Protein AF-A0A811YUG8-F1 (afdb_monomer)

Foldseek 3Di:
DDDDCPDPVVVVVVVVVCVVVVVVVVVVVCVVVVDPDDPPPVVCVVVDPPPPDDDDPPDPDDPDVFDADPPQRAGPVRDHDDPDDPVVVVVVVVD

pLDDT: mean 75.83, std 15.76, range [37.5, 97.62]

Structure (mmCIF, N/CA/C/O backbone):
data_AF-A0A811YUG8-F1
#
_entry.id   AF-A0A811YUG8-F1
#
loop_
_atom_site.group_PDB
_atom_site.id
_atom_site.type_symbol
_atom_site.label_atom_id
_atom_site.label_alt_id
_atom_site.label_comp_id
_atom_site.label_asym_id
_atom_site.label_entity_id
_atom_site.label_seq_id
_atom_site.pdbx_PDB_ins_code
_atom_site.Cartn_x
_atom_site.Cartn_y
_atom_site.Cartn_z
_atom_site.occupancy
_atom_site.B_iso_or_equiv
_atom_site.auth_seq_id
_atom_site.auth_comp_id
_atom_site.auth_asym_id
_atom_site.auth_atom_id
_atom_site.pdbx_PDB_model_num
ATOM 1 N N . MET A 1 1 ? 24.892 1.717 -8.882 1.00 76.69 1 MET A N 1
ATOM 2 C CA . MET A 1 1 ? 23.506 1.954 -9.360 1.00 76.69 1 MET A CA 1
ATOM 3 C C . MET A 1 1 ? 22.518 1.835 -8.206 1.00 76.69 1 MET A C 1
ATOM 5 O O . MET A 1 1 ? 22.644 0.919 -7.399 1.00 76.69 1 MET A O 1
ATOM 9 N N . ALA A 1 2 ? 21.534 2.731 -8.111 1.00 90.56 2 ALA A N 1
ATOM 10 C CA . ALA A 1 2 ? 20.482 2.618 -7.102 1.00 90.56 2 ALA A CA 1
ATOM 11 C C . ALA A 1 2 ? 19.521 1.455 -7.416 1.00 90.56 2 ALA A C 1
ATOM 13 O O . ALA A 1 2 ? 19.241 1.146 -8.573 1.00 90.56 2 ALA A O 1
ATOM 14 N N . LYS A 1 3 ? 18.984 0.806 -6.375 1.00 93.12 3 LYS A N 1
ATOM 15 C CA . LYS A 1 3 ? 17.986 -0.264 -6.543 1.00 93.12 3 LYS A CA 1
ATOM 16 C C . LYS A 1 3 ? 16.637 0.325 -6.977 1.00 93.12 3 LYS A C 1
ATOM 18 O O . LYS A 1 3 ? 16.142 1.250 -6.338 1.00 93.12 3 LYS A O 1
ATOM 23 N N . SER A 1 4 ? 15.999 -0.295 -7.974 1.00 94.94 4 SER A N 1
ATOM 24 C CA . SER A 1 4 ? 14.626 0.026 -8.400 1.00 94.94 4 SER A CA 1
ATOM 25 C C . SER A 1 4 ? 13.619 -0.042 -7.242 1.00 94.94 4 SER A C 1
ATOM 27 O O . SER A 1 4 ? 13.711 -0.909 -6.367 1.00 94.94 4 SER A O 1
ATOM 29 N N . LEU A 1 5 ? 12.585 0.807 -7.279 1.00 90.81 5 LEU A N 1
ATOM 30 C CA . LEU A 1 5 ? 11.470 0.811 -6.321 1.00 90.81 5 LEU A CA 1
ATOM 31 C C . LEU A 1 5 ? 10.765 -0.553 -6.221 1.00 90.81 5 LEU A C 1
ATOM 33 O O . LEU A 1 5 ? 10.284 -0.954 -5.152 1.00 90.81 5 LEU A O 1
ATOM 37 N N . ARG A 1 6 ? 10.705 -1.274 -7.347 1.00 94.38 6 ARG A N 1
ATOM 38 C CA . ARG A 1 6 ? 10.076 -2.596 -7.456 1.00 94.38 6 ARG A CA 1
ATOM 39 C C . ARG A 1 6 ? 11.038 -3.744 -7.131 1.00 94.38 6 ARG A C 1
ATOM 41 O O . ARG A 1 6 ? 10.607 -4.897 -7.124 1.00 94.38 6 ARG A O 1
ATOM 48 N N . SER A 1 7 ? 12.297 -3.452 -6.801 1.00 96.94 7 SER A N 1
ATOM 49 C CA . SER A 1 7 ? 13.265 -4.455 -6.352 1.00 96.94 7 SER A CA 1
ATOM 50 C C . SER A 1 7 ? 12.721 -5.250 -5.161 1.00 96.94 7 SER A C 1
ATOM 52 O O . SER A 1 7 ? 12.143 -4.685 -4.225 1.00 96.94 7 SER A O 1
ATOM 54 N N . LYS A 1 8 ? 12.933 -6.571 -5.183 1.00 96.50 8 LYS A N 1
ATOM 55 C CA . LYS A 1 8 ? 12.513 -7.490 -4.115 1.00 96.50 8 LYS A CA 1
ATOM 56 C C . LYS A 1 8 ? 13.102 -7.084 -2.762 1.00 96.50 8 LYS A C 1
ATOM 58 O O . LYS A 1 8 ? 12.365 -7.014 -1.784 1.00 96.50 8 LYS A O 1
ATOM 63 N N . TRP A 1 9 ? 14.375 -6.683 -2.734 1.00 95.25 9 TRP A N 1
ATOM 64 C CA . TRP A 1 9 ? 15.047 -6.216 -1.518 1.00 95.25 9 TRP A CA 1
ATOM 65 C C . TRP A 1 9 ? 14.362 -4.989 -0.902 1.00 95.25 9 TRP A C 1
ATOM 67 O O . TRP A 1 9 ? 13.982 -4.994 0.265 1.00 95.25 9 TRP A O 1
ATOM 77 N N . LYS A 1 10 ? 14.121 -3.937 -1.698 1.00 96.00 10 LYS A N 1
ATOM 78 C CA . LYS A 1 10 ? 13.447 -2.714 -1.221 1.00 96.00 10 LYS A CA 1
ATOM 79 C C . LYS A 1 10 ? 12.008 -2.987 -0.769 1.00 96.00 10 LYS A C 1
ATOM 81 O O . LYS A 1 10 ? 11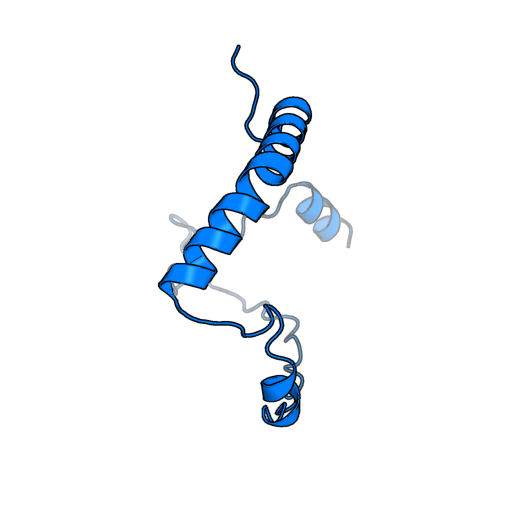.515 -2.309 0.129 1.00 96.00 10 LYS A O 1
ATOM 86 N N . ARG A 1 11 ? 11.314 -3.949 -1.386 1.00 97.31 11 ARG A N 1
ATOM 87 C CA . ARG A 1 11 ? 9.976 -4.385 -0.954 1.00 97.31 11 ARG A CA 1
ATOM 88 C C . ARG A 1 11 ? 10.027 -5.114 0.388 1.00 97.31 11 ARG A C 1
ATOM 90 O O . ARG A 1 11 ? 9.267 -4.726 1.268 1.00 97.31 11 ARG A O 1
ATOM 97 N N . LYS A 1 12 ? 10.952 -6.063 0.566 1.00 97.62 12 LYS A N 1
ATOM 98 C CA . LYS A 1 12 ? 11.165 -6.785 1.833 1.00 97.62 12 LYS A CA 1
ATOM 99 C C . LYS A 1 12 ? 11.411 -5.813 2.992 1.00 97.62 12 LYS A C 1
ATOM 101 O O . LYS A 1 12 ? 10.627 -5.781 3.933 1.00 97.62 12 LYS A O 1
ATOM 106 N N . MET A 1 13 ? 12.366 -4.894 2.834 1.00 97.38 13 MET A N 1
ATOM 107 C CA . MET A 1 13 ? 12.662 -3.882 3.859 1.00 97.38 13 MET A CA 1
ATOM 108 C C . MET A 1 13 ? 11.477 -2.943 4.147 1.00 97.38 13 MET A C 1
ATOM 110 O O . MET A 1 13 ? 11.312 -2.462 5.264 1.00 97.38 13 MET A O 1
ATOM 114 N N . ARG A 1 14 ? 10.632 -2.634 3.150 1.00 96.62 14 ARG A N 1
ATOM 115 C CA . ARG A 1 14 ? 9.410 -1.842 3.383 1.00 96.62 14 ARG A CA 1
ATOM 116 C C . ARG A 1 14 ? 8.382 -2.611 4.204 1.00 96.62 14 ARG A C 1
ATOM 118 O O . ARG A 1 14 ? 7.732 -2.002 5.043 1.00 96.62 14 ARG A O 1
ATOM 125 N N . VAL A 1 15 ? 8.222 -3.909 3.960 1.00 97.00 15 VAL A N 1
ATOM 126 C CA . VAL A 1 15 ? 7.320 -4.763 4.744 1.00 97.00 15 VAL A CA 1
ATOM 127 C C . VAL A 1 15 ? 7.793 -4.844 6.195 1.00 97.00 15 VAL A C 1
ATOM 129 O O 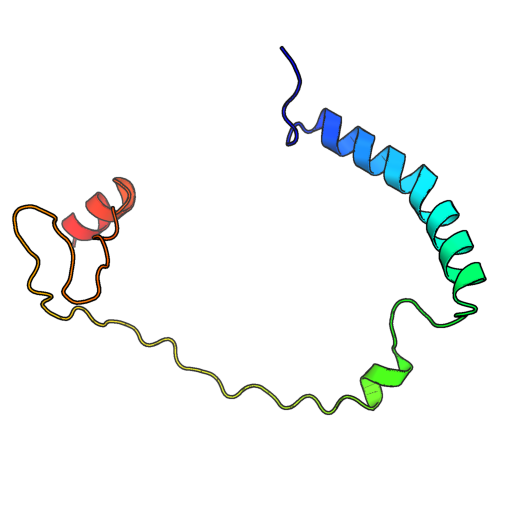. VAL A 1 15 ? 6.995 -4.597 7.092 1.00 97.00 15 VAL A O 1
ATOM 132 N N . GLU A 1 16 ? 9.087 -5.061 6.429 1.00 97.00 16 GLU A N 1
ATOM 133 C CA . GLU A 1 16 ? 9.671 -5.057 7.779 1.00 97.00 16 GLU A CA 1
ATOM 134 C C . GLU A 1 16 ? 9.451 -3.717 8.498 1.00 97.00 16 GLU A C 1
ATOM 136 O O . GLU A 1 16 ? 9.002 -3.688 9.645 1.00 97.00 16 GLU A O 1
ATOM 141 N N . LYS A 1 17 ? 9.652 -2.588 7.801 1.00 97.00 17 LYS A N 1
ATOM 142 C CA . LYS A 1 17 ? 9.340 -1.258 8.350 1.00 97.00 17 LYS A CA 1
ATOM 143 C C . LYS A 1 17 ? 7.857 -1.078 8.677 1.00 97.00 17 LYS A C 1
ATOM 145 O O . LYS A 1 17 ? 7.542 -0.495 9.710 1.00 97.00 17 LYS A O 1
ATOM 150 N N . ARG A 1 18 ? 6.941 -1.587 7.843 1.00 96.06 18 ARG A N 1
ATOM 151 C CA . ARG A 1 18 ? 5.499 -1.552 8.142 1.00 96.06 18 ARG A CA 1
ATOM 152 C C . ARG A 1 18 ? 5.158 -2.400 9.361 1.00 96.06 18 ARG A C 1
ATOM 154 O O . ARG A 1 18 ? 4.423 -1.913 10.203 1.00 96.06 18 ARG A O 1
ATOM 161 N N . LYS A 1 19 ? 5.740 -3.595 9.513 1.00 95.69 19 LYS A N 1
ATOM 162 C CA . LYS A 1 19 ? 5.538 -4.439 10.704 1.00 95.69 19 LYS A CA 1
ATOM 163 C C . LYS A 1 19 ? 5.920 -3.703 11.996 1.00 95.69 19 LYS A C 1
ATOM 165 O O . LYS A 1 19 ? 5.207 -3.810 12.984 1.00 95.69 19 LYS A O 1
ATOM 170 N N . LYS A 1 20 ? 7.010 -2.926 11.974 1.00 94.88 20 LYS A N 1
ATOM 171 C CA . LYS A 1 20 ? 7.469 -2.133 13.129 1.00 94.88 20 LYS A CA 1
ATOM 172 C C . LYS A 1 20 ? 6.605 -0.896 13.403 1.00 94.88 20 LYS A C 1
ATOM 174 O O . LYS A 1 20 ? 6.333 -0.596 14.563 1.00 94.88 20 LYS A O 1
ATOM 179 N N . ASN A 1 21 ? 6.231 -0.156 12.358 1.00 95.81 21 ASN A N 1
ATOM 180 C CA . ASN A 1 21 ? 5.653 1.182 12.512 1.00 95.81 21 ASN A CA 1
ATOM 181 C C . ASN A 1 21 ? 4.119 1.191 12.475 1.00 95.81 21 ASN A C 1
ATOM 183 O O . ASN A 1 21 ? 3.514 1.970 13.200 1.00 95.81 21 ASN A O 1
ATOM 187 N N . ALA A 1 22 ? 3.487 0.318 11.685 1.00 93.44 22 ALA A N 1
ATOM 188 C CA . ALA A 1 22 ? 2.033 0.284 11.539 1.00 93.44 22 ALA A CA 1
ATOM 189 C C . ALA A 1 22 ? 1.275 0.179 12.874 1.00 93.44 22 ALA A C 1
ATOM 191 O O . ALA A 1 22 ? 0.396 1.006 13.080 1.00 93.44 22 ALA A O 1
ATOM 192 N N . PRO A 1 23 ? 1.601 -0.737 13.812 1.00 92.19 23 PRO A N 1
ATOM 193 C CA . PRO A 1 23 ? 0.827 -0.835 15.052 1.00 92.19 23 PRO A CA 1
ATOM 194 C C . PRO A 1 23 ? 0.934 0.424 15.923 1.00 92.19 23 PRO A C 1
ATOM 196 O O . PRO A 1 23 ? -0.049 0.819 16.538 1.00 92.19 23 PRO A O 1
ATOM 199 N N . LYS A 1 24 ? 2.100 1.085 15.931 1.00 94.31 24 LYS A N 1
ATOM 200 C CA . LYS A 1 24 ? 2.356 2.287 16.742 1.00 94.31 24 LYS A CA 1
ATOM 201 C C . LYS A 1 24 ? 1.617 3.509 16.211 1.00 94.31 24 LYS A C 1
ATOM 203 O O . LYS A 1 24 ? 1.073 4.293 16.978 1.00 94.31 24 LYS A O 1
ATOM 208 N N . GLU A 1 25 ? 1.620 3.676 14.893 1.00 92.56 25 GLU A N 1
ATOM 209 C CA . GLU A 1 25 ? 0.904 4.776 14.251 1.00 92.56 25 GLU A CA 1
ATOM 210 C C . GLU A 1 25 ? -0.607 4.546 14.325 1.00 92.56 25 GLU A C 1
ATOM 212 O O . GLU A 1 25 ? -1.348 5.468 14.645 1.00 92.56 25 GLU A O 1
ATOM 217 N N . LEU A 1 26 ? -1.071 3.306 14.136 1.00 89.06 26 LEU A N 1
ATOM 218 C CA . LEU A 1 26 ? -2.492 2.980 14.258 1.00 89.06 26 LEU A CA 1
ATOM 219 C C . LEU A 1 26 ? -3.029 3.240 15.667 1.00 89.06 26 LEU A C 1
ATOM 221 O O . LEU A 1 26 ? -4.100 3.823 15.786 1.00 89.06 26 LEU A O 1
ATOM 225 N N . SER A 1 27 ? -2.306 2.862 16.726 1.00 89.44 27 SER A N 1
ATOM 226 C CA . SER A 1 27 ? -2.758 3.126 18.098 1.00 89.44 27 SER A CA 1
ATOM 227 C C . SER A 1 27 ? -2.846 4.625 18.397 1.00 89.44 27 SER A C 1
ATOM 229 O O . SER A 1 27 ? -3.828 5.077 18.977 1.00 89.44 27 SER A O 1
ATOM 231 N N . ARG A 1 28 ? -1.856 5.412 17.953 1.00 92.81 28 ARG A N 1
ATOM 232 C CA . ARG A 1 28 ? -1.851 6.877 18.108 1.00 92.81 28 ARG A CA 1
ATOM 233 C C . ARG A 1 28 ? -3.027 7.517 17.384 1.00 92.81 28 ARG A C 1
ATOM 235 O O . ARG A 1 28 ? -3.760 8.304 17.972 1.00 92.81 28 ARG A O 1
ATOM 242 N N . LEU A 1 29 ? -3.235 7.148 16.125 1.00 90.06 29 LEU A N 1
ATOM 243 C CA . LEU A 1 29 ? -4.329 7.690 15.326 1.00 90.06 29 LEU A CA 1
ATOM 244 C C . LEU A 1 29 ? -5.692 7.320 15.917 1.00 90.06 29 LEU A C 1
ATOM 246 O O . LEU A 1 29 ? -6.546 8.192 16.024 1.00 90.06 29 LEU A O 1
ATOM 250 N N . LYS A 1 30 ? -5.872 6.074 16.379 1.00 88.50 30 LYS A N 1
ATOM 251 C CA . LYS A 1 30 ? -7.092 5.653 17.083 1.00 88.50 30 LYS A CA 1
ATOM 252 C C . LYS A 1 30 ? -7.343 6.469 18.350 1.00 88.50 30 LYS A C 1
ATOM 254 O O . LYS A 1 30 ? -8.462 6.923 18.548 1.00 88.50 30 LYS A O 1
ATOM 259 N N . SER A 1 31 ? -6.304 6.723 19.153 1.00 88.38 31 SER A N 1
ATOM 260 C CA . SER A 1 31 ? -6.440 7.541 20.367 1.00 88.38 31 SER A CA 1
ATOM 261 C C . SER A 1 31 ? -6.839 8.990 20.079 1.00 88.38 31 SER A C 1
ATOM 263 O O . SER A 1 31 ? -7.669 9.541 20.791 1.00 88.38 31 SER A O 1
ATOM 265 N N . ILE A 1 32 ? -6.301 9.595 19.012 1.00 91.81 32 ILE A N 1
ATOM 266 C CA . ILE A 1 32 ? -6.650 10.968 18.606 1.00 91.81 32 ILE A CA 1
ATOM 267 C C . ILE A 1 32 ? -8.103 11.035 18.146 1.00 91.81 32 ILE A C 1
ATOM 269 O O . ILE A 1 32 ? -8.823 11.972 18.471 1.00 91.81 32 ILE A O 1
ATOM 273 N N . LEU A 1 33 ? -8.518 10.035 17.376 1.00 87.69 33 LEU A N 1
ATOM 274 C CA . LEU A 1 33 ? -9.850 9.967 16.799 1.00 87.69 33 LEU A CA 1
ATOM 275 C C . LEU A 1 33 ? -10.916 9.561 17.833 1.00 87.69 33 LEU A C 1
ATOM 277 O O . LEU A 1 33 ? -12.097 9.656 17.523 1.00 87.69 33 LEU A O 1
ATOM 281 N N . GLN A 1 34 ? -10.509 9.084 19.022 1.00 82.38 34 GLN A N 1
ATOM 282 C CA . GLN A 1 34 ? -11.378 8.478 20.046 1.00 82.38 34 GLN A CA 1
ATOM 283 C C . GLN A 1 34 ? -12.327 7.416 19.462 1.00 82.38 34 GLN A C 1
ATOM 285 O O . GLN A 1 34 ? -13.452 7.228 19.914 1.00 82.38 34 GLN A O 1
ATOM 290 N N . MET A 1 35 ? -11.875 6.739 18.405 1.00 68.69 35 MET A N 1
ATOM 291 C CA . MET A 1 35 ? -12.636 5.702 17.727 1.00 68.69 35 MET A CA 1
ATOM 292 C C . MET A 1 35 ? -12.139 4.345 18.210 1.00 68.69 35 MET A C 1
ATOM 294 O O . MET A 1 35 ? -11.093 3.859 17.772 1.00 68.69 35 MET A O 1
ATOM 298 N N . ASP A 1 36 ? -12.938 3.724 19.075 1.00 66.00 36 ASP A N 1
ATOM 299 C CA . ASP A 1 36 ? -12.8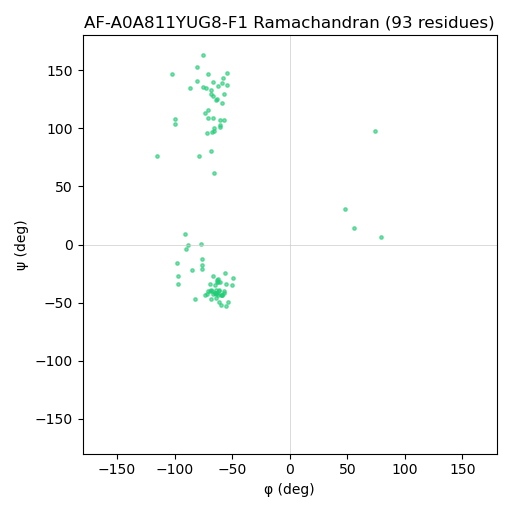12 2.307 19.440 1.00 66.00 36 ASP A CA 1
ATOM 300 C C . ASP A 1 36 ? -13.377 1.381 18.353 1.00 66.00 36 ASP A C 1
ATOM 302 O O . ASP A 1 36 ? -13.340 0.160 18.485 1.00 66.00 36 ASP A O 1
ATOM 306 N N . SER A 1 37 ? -13.887 1.950 17.255 1.00 60.81 37 SER A N 1
ATOM 307 C CA . SER A 1 37 ? -14.528 1.183 16.199 1.00 60.81 37 SER A CA 1
ATOM 308 C C . SER A 1 37 ? -13.548 0.278 15.454 1.00 60.81 37 SER A C 1
ATOM 310 O O . SER A 1 37 ? -12.390 0.610 15.151 1.00 60.81 37 SER A O 1
ATOM 312 N N . ASP A 1 38 ? -14.044 -0.920 15.166 1.00 61.19 38 ASP A N 1
ATOM 313 C CA . ASP A 1 38 ? -13.345 -1.917 14.384 1.00 61.19 38 ASP A CA 1
ATOM 314 C C . ASP A 1 38 ? -13.008 -1.368 12.990 1.00 61.19 38 ASP A C 1
ATOM 316 O O . ASP A 1 38 ? -13.807 -0.707 12.329 1.00 61.19 38 ASP A O 1
ATOM 320 N N . VAL A 1 39 ? -11.799 -1.678 12.505 1.00 63.16 39 VAL A N 1
ATOM 321 C CA . VAL A 1 39 ? -11.318 -1.282 11.160 1.00 63.16 39 VAL A CA 1
ATOM 322 C C . VAL A 1 39 ? -12.263 -1.782 10.058 1.00 63.16 39 VAL A C 1
ATOM 324 O O . VAL A 1 39 ? -12.326 -1.217 8.967 1.00 63.16 39 VAL A O 1
ATOM 327 N N . LEU A 1 40 ? -13.003 -2.849 10.356 1.00 57.91 40 LEU A N 1
ATOM 328 C CA . LEU A 1 40 ? -14.141 -3.300 9.583 1.00 57.91 40 LEU A CA 1
ATOM 329 C C . LEU A 1 40 ? -15.390 -2.795 10.300 1.00 57.91 40 LEU A C 1
ATOM 331 O O . LEU A 1 40 ? -15.734 -3.322 11.352 1.00 57.91 40 LEU A O 1
ATOM 335 N N . MET A 1 41 ? -16.059 -1.806 9.709 1.00 61.28 41 MET A N 1
ATOM 336 C CA . MET A 1 41 ? -17.377 -1.310 10.120 1.00 61.28 41 MET A CA 1
ATOM 337 C C . MET A 1 41 ? -18.450 -2.396 9.901 1.00 61.28 41 MET A C 1
ATOM 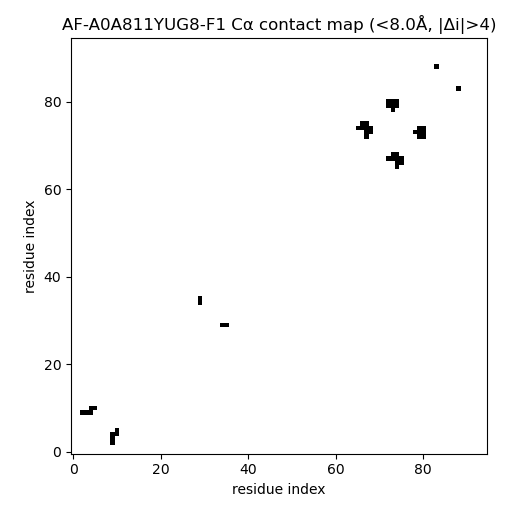339 O O . MET A 1 41 ? -19.353 -2.241 9.080 1.00 61.28 41 MET A O 1
ATOM 343 N N . LYS A 1 42 ? -18.318 -3.540 10.580 1.00 66.94 42 LYS A N 1
ATOM 344 C CA . LYS A 1 42 ? -19.204 -4.706 10.457 1.00 66.94 42 LYS A CA 1
ATOM 345 C C . LYS A 1 42 ? -20.638 -4.352 10.838 1.00 66.94 42 LYS A C 1
ATOM 347 O O . LYS A 1 42 ? -21.565 -4.827 10.195 1.00 66.94 42 LYS A O 1
ATOM 352 N N . ASP A 1 43 ? -20.801 -3.433 11.780 1.00 62.94 43 ASP A N 1
ATOM 353 C CA . ASP A 1 43 ? -22.109 -2.942 12.217 1.00 62.94 43 ASP A CA 1
ATOM 354 C C . ASP A 1 43 ? -22.829 -2.146 11.113 1.00 62.94 43 ASP A C 1
ATOM 356 O O . ASP A 1 43 ? -24.054 -2.151 11.025 1.00 62.94 43 ASP A O 1
ATOM 360 N N . VAL A 1 44 ? -22.075 -1.524 10.197 1.00 61.09 44 VAL A N 1
ATOM 361 C CA . VAL A 1 44 ? -22.618 -0.802 9.029 1.00 61.09 44 VAL A CA 1
ATOM 362 C C . VAL A 1 44 ? -22.897 -1.750 7.857 1.00 61.09 44 VAL A C 1
ATOM 364 O O . VAL A 1 44 ? -23.732 -1.453 7.002 1.00 61.09 44 VAL A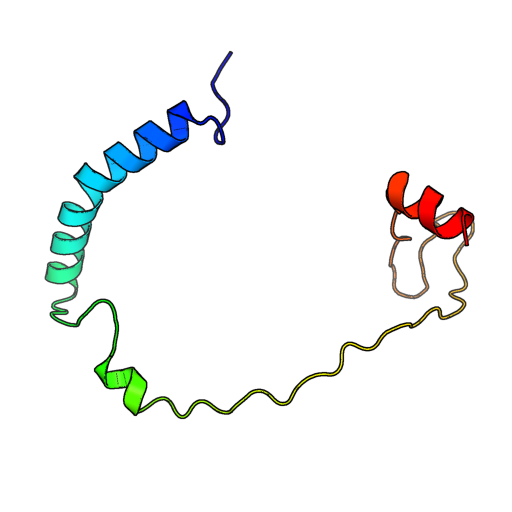 O 1
ATOM 367 N N . GLN A 1 45 ? -22.254 -2.922 7.817 1.00 60.72 45 GLN A N 1
ATOM 368 C CA . GLN A 1 45 ? -22.455 -3.914 6.757 1.00 60.72 45 GLN A CA 1
ATOM 369 C C . GLN A 1 45 ? -23.899 -4.443 6.716 1.00 60.72 45 GLN A C 1
ATOM 371 O O . GLN A 1 45 ? -24.388 -4.763 5.637 1.00 60.72 45 GLN A O 1
ATOM 376 N N . GLY A 1 46 ? -24.595 -4.485 7.858 1.00 62.72 46 GLY A N 1
ATOM 377 C CA . GLY A 1 46 ? -26.016 -4.849 7.924 1.00 62.72 46 GLY A CA 1
ATOM 378 C C . GLY A 1 46 ? -26.979 -3.749 7.455 1.00 62.72 46 GLY A C 1
ATOM 379 O O . GLY A 1 46 ? -28.108 -4.052 7.085 1.00 62.72 46 GLY A O 1
ATOM 380 N N . ILE A 1 47 ? -26.542 -2.484 7.442 1.00 61.25 47 ILE A N 1
ATOM 381 C CA . ILE A 1 47 ? -27.386 -1.313 7.131 1.00 61.25 47 ILE A CA 1
ATOM 382 C C . ILE A 1 47 ? -27.240 -0.895 5.657 1.00 61.25 47 ILE A C 1
ATOM 384 O O . ILE A 1 47 ? -28.170 -0.355 5.058 1.00 61.25 47 ILE A O 1
ATOM 388 N N . ALA A 1 48 ? -26.094 -1.175 5.031 1.00 55.97 48 ALA A N 1
ATOM 389 C CA . ALA A 1 48 ? -25.865 -0.880 3.622 1.00 55.97 48 ALA A CA 1
ATOM 390 C C . ALA A 1 48 ? -26.669 -1.835 2.723 1.00 55.97 48 ALA A C 1
ATOM 392 O O . ALA A 1 48 ? -26.235 -2.940 2.403 1.00 55.97 48 ALA A O 1
ATOM 393 N N . THR A 1 49 ? -27.846 -1.397 2.274 1.00 61.84 49 THR A N 1
ATOM 394 C CA . THR A 1 49 ? -28.610 -2.088 1.231 1.00 61.84 49 THR A CA 1
ATOM 395 C C . THR A 1 49 ? -27.764 -2.144 -0.047 1.00 61.84 49 THR A C 1
ATOM 397 O O . THR A 1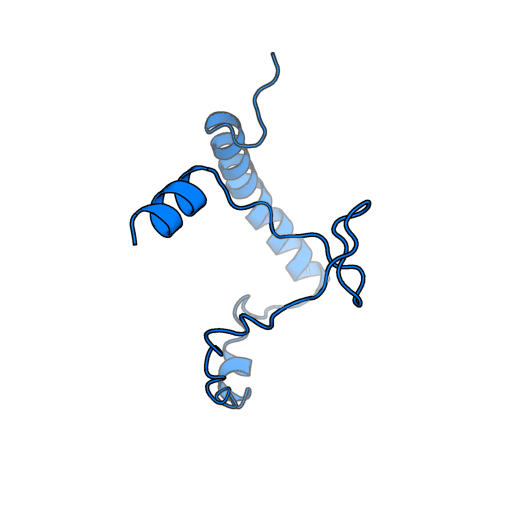 49 ? -27.640 -1.152 -0.766 1.00 61.84 49 THR A O 1
ATOM 400 N N . MET A 1 50 ? -27.134 -3.288 -0.332 1.00 60.03 50 MET A N 1
ATOM 401 C CA . MET A 1 50 ? -26.438 -3.511 -1.600 1.00 60.03 50 MET A CA 1
ATOM 402 C C . MET A 1 50 ? -27.472 -3.555 -2.728 1.00 60.03 50 MET A C 1
ATOM 404 O O . MET A 1 50 ? -28.074 -4.592 -2.999 1.00 60.03 50 MET A O 1
ATOM 408 N N . VAL A 1 51 ? -27.671 -2.429 -3.413 1.00 67.69 51 VAL A N 1
ATOM 409 C CA . VAL A 1 51 ? -28.316 -2.429 -4.727 1.00 67.69 51 VAL A CA 1
ATOM 410 C C . VAL A 1 51 ? -27.370 -3.153 -5.680 1.00 67.69 51 VAL A C 1
ATOM 412 O O . VAL A 1 51 ? -26.291 -2.653 -6.001 1.00 67.69 51 VAL A O 1
ATOM 415 N N . VAL A 1 52 ? -27.756 -4.360 -6.095 1.00 63.44 52 VAL A N 1
ATOM 416 C CA . VAL A 1 52 ? -27.011 -5.152 -7.077 1.00 63.44 52 VAL A CA 1
ATOM 417 C C . VAL A 1 52 ? -26.914 -4.340 -8.374 1.00 63.44 52 VAL A C 1
ATOM 419 O O . VAL A 1 52 ? -27.951 -3.965 -8.932 1.00 63.44 52 VAL A O 1
ATOM 422 N N . PRO A 1 53 ? -25.704 -4.039 -8.876 1.00 60.78 53 PRO A N 1
ATOM 423 C CA . PRO A 1 53 ? -25.564 -3.341 -10.142 1.00 60.78 53 PRO A CA 1
ATOM 424 C C . PRO A 1 53 ? -26.134 -4.216 -11.261 1.00 60.78 53 PRO A C 1
ATOM 426 O O . PRO A 1 53 ? -25.739 -5.372 -11.427 1.00 60.78 53 PRO A O 1
ATOM 429 N N . LYS A 1 54 ? -27.078 -3.666 -12.033 1.00 62.16 54 LYS 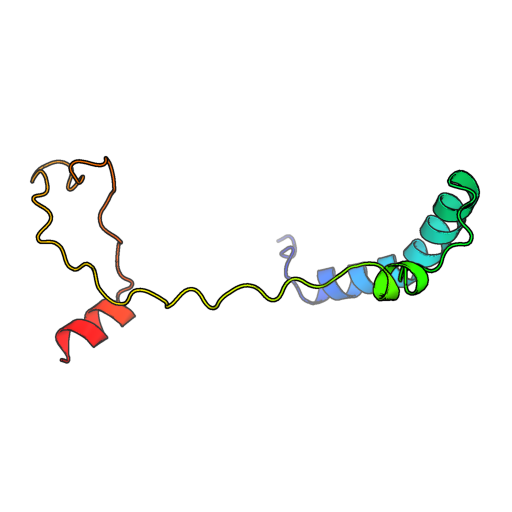A N 1
ATOM 430 C CA . LYS A 1 54 ? -27.570 -4.309 -13.256 1.00 62.16 54 LYS A CA 1
ATOM 431 C C . LYS A 1 54 ? -26.373 -4.557 -14.175 1.00 62.16 54 LYS A C 1
ATOM 433 O O . LYS A 1 54 ? -25.579 -3.650 -14.412 1.00 62.16 54 LYS A O 1
ATOM 438 N N . HIS A 1 55 ? -26.239 -5.789 -14.660 1.00 53.75 55 HIS A N 1
ATOM 439 C CA . HIS A 1 55 ? -25.156 -6.202 -15.547 1.00 53.75 55 HIS A CA 1
ATOM 440 C C . HIS A 1 55 ? -25.149 -5.318 -16.804 1.00 53.75 55 HIS A C 1
ATOM 442 O O . HIS A 1 55 ? -26.018 -5.444 -17.666 1.00 53.75 55 HIS A O 1
ATOM 448 N N . CYS A 1 56 ? -24.171 -4.421 -16.920 1.00 50.53 56 CYS A N 1
ATOM 449 C CA . CYS A 1 56 ? -23.889 -3.750 -18.181 1.00 50.53 56 CYS A CA 1
ATOM 450 C C . CYS A 1 56 ? -23.273 -4.791 -19.119 1.00 50.53 56 CYS A C 1
ATOM 452 O O . CYS A 1 56 ? -22.206 -5.332 -18.826 1.00 50.53 56 CYS A O 1
ATOM 454 N N . GLN A 1 57 ? -23.962 -5.107 -20.214 1.00 49.25 57 GLN A N 1
ATOM 455 C CA . GLN A 1 57 ? -23.402 -5.944 -21.268 1.00 49.25 57 GLN A CA 1
ATOM 456 C C . GLN A 1 57 ? -22.209 -5.206 -21.884 1.00 49.25 57 GLN A C 1
ATOM 458 O O . GLN A 1 57 ? -22.335 -4.060 -22.319 1.00 49.25 57 GLN A O 1
ATOM 463 N N . GLU A 1 58 ? -21.042 -5.849 -21.890 1.00 49.69 58 GLU A N 1
ATOM 464 C CA . GLU A 1 58 ? -19.875 -5.379 -22.628 1.00 49.69 58 GLU A CA 1
ATOM 465 C C . GLU A 1 58 ? -20.249 -5.332 -24.113 1.00 49.69 58 GLU A C 1
ATOM 467 O O . GLU A 1 58 ? -20.343 -6.368 -24.774 1.00 49.69 58 GLU A O 1
ATOM 472 N N . GLN A 1 59 ? -20.516 -4.131 -24.637 1.00 44.62 59 GLN A N 1
ATOM 473 C CA . GLN A 1 59 ? -20.746 -3.951 -26.064 1.00 44.62 59 GLN A CA 1
ATOM 474 C C . GLN A 1 59 ? -19.448 -4.266 -26.801 1.00 44.62 59 GLN A C 1
ATOM 476 O O . GLN A 1 59 ? -18.492 -3.491 -26.863 1.00 44.62 59 GLN A O 1
ATOM 481 N N . THR A 1 60 ? -19.431 -5.477 -27.333 1.00 47.91 60 THR A N 1
ATOM 482 C CA . THR A 1 60 ? -18.512 -5.916 -28.356 1.00 47.91 60 THR A CA 1
ATOM 483 C C . THR A 1 60 ? -18.814 -5.131 -29.631 1.00 47.91 60 THR A C 1
ATOM 485 O O . THR A 1 60 ? -19.935 -5.117 -30.116 1.00 47.91 60 THR A O 1
ATOM 488 N N . GLN A 1 61 ? -17.756 -4.532 -30.182 1.00 47.50 61 GLN A N 1
ATOM 489 C CA . GLN A 1 61 ? -17.627 -4.089 -31.573 1.00 47.50 61 GLN A CA 1
ATOM 490 C C . GLN A 1 61 ? -18.403 -2.830 -31.991 1.00 47.50 61 GLN A C 1
ATOM 492 O O . GLN A 1 61 ? -19.518 -2.885 -32.492 1.00 47.50 61 GLN A O 1
ATOM 497 N N . CYS A 1 62 ? -17.683 -1.708 -31.996 1.00 37.50 62 CYS A N 1
ATOM 498 C CA . CYS A 1 62 ? -17.952 -0.601 -32.911 1.00 37.50 62 CYS A CA 1
ATOM 499 C C . CYS A 1 62 ? -16.736 -0.451 -33.836 1.00 37.50 62 CYS A C 1
ATOM 501 O O . CYS A 1 62 ? -15.901 0.431 -33.639 1.00 37.50 62 CYS A O 1
ATOM 503 N N . VAL A 1 63 ? -16.581 -1.334 -34.829 1.00 47.38 63 VAL A N 1
ATOM 504 C CA . VAL A 1 63 ? -15.757 -0.992 -36.001 1.00 47.38 63 VAL A CA 1
ATOM 505 C C . VAL A 1 63 ? -16.626 -0.098 -36.874 1.00 47.38 63 VAL A C 1
ATOM 507 O O . VAL A 1 63 ? -17.214 -0.534 -37.855 1.00 47.38 63 VAL A O 1
ATOM 510 N N . THR A 1 64 ? -16.777 1.156 -36.462 1.00 49.22 64 THR A N 1
ATOM 511 C CA . THR A 1 64 ? -17.306 2.192 -37.340 1.00 49.22 64 THR A CA 1
ATOM 512 C C . THR A 1 64 ? -16.197 2.564 -38.321 1.00 49.22 64 THR A C 1
ATOM 514 O O . THR A 1 64 ? -15.021 2.679 -37.954 1.00 49.22 64 THR A O 1
ATOM 517 N N . GLU A 1 65 ? -16.540 2.694 -39.601 1.00 54.62 65 GLU A N 1
ATOM 518 C CA . GLU A 1 65 ? -15.624 3.152 -40.646 1.00 54.62 65 GLU A CA 1
ATOM 519 C C . GLU A 1 65 ? -15.284 4.629 -40.423 1.00 54.62 65 GLU A C 1
ATOM 521 O O . GLU A 1 65 ? -15.852 5.552 -41.002 1.00 54.62 65 GLU A O 1
ATOM 526 N N . ILE A 1 66 ? -14.354 4.857 -39.506 1.00 64.88 66 ILE A N 1
ATOM 527 C CA . ILE A 1 66 ? -13.926 6.183 -39.098 1.00 64.88 66 ILE A CA 1
ATOM 528 C C . ILE A 1 66 ? -13.066 6.798 -40.212 1.00 64.88 66 ILE A C 1
ATOM 530 O O . ILE A 1 66 ? -11.942 6.346 -40.479 1.00 64.88 66 ILE A O 1
ATOM 534 N N . LYS A 1 67 ? -13.582 7.855 -40.850 1.00 67.25 67 LYS A N 1
ATOM 535 C CA . LYS A 1 67 ? -12.855 8.681 -41.827 1.00 67.25 67 LYS A CA 1
ATOM 536 C C . LYS A 1 67 ? -11.800 9.517 -41.095 1.00 67.25 67 LYS A C 1
ATOM 538 O O . LYS A 1 67 ? -12.135 10.455 -40.380 1.00 67.25 67 LYS A O 1
ATOM 543 N N . ARG A 1 68 ? -10.519 9.183 -41.281 1.00 74.69 68 ARG A N 1
ATOM 544 C CA . ARG A 1 68 ? -9.379 9.854 -40.622 1.00 74.69 68 ARG A CA 1
ATOM 545 C C . ARG A 1 68 ? -8.673 10.818 -41.568 1.00 74.69 68 ARG A C 1
ATOM 547 O O . ARG A 1 68 ? -8.544 10.543 -42.761 1.00 74.69 68 ARG A O 1
ATOM 554 N N . ASN A 1 69 ? -8.145 11.914 -41.027 1.00 75.56 69 ASN A N 1
ATOM 555 C CA . ASN A 1 69 ? -7.292 12.825 -41.791 1.00 75.56 69 ASN A CA 1
ATOM 556 C C . ASN A 1 69 ? -5.955 12.138 -42.133 1.00 75.56 69 ASN A C 1
ATOM 558 O O . ASN A 1 69 ? -5.287 11.603 -41.250 1.00 75.56 69 ASN A O 1
ATOM 562 N N . ARG A 1 70 ? -5.532 12.167 -43.406 1.00 73.56 70 ARG A N 1
ATOM 563 C CA . ARG A 1 70 ? -4.303 11.492 -43.867 1.00 73.56 70 ARG A CA 1
ATOM 564 C C . ARG A 1 70 ? -3.022 12.033 -43.224 1.00 73.56 70 ARG A C 1
ATOM 566 O O . ARG A 1 70 ? -2.076 11.269 -43.070 1.00 73.56 70 ARG A O 1
ATOM 573 N N . LYS A 1 71 ? -2.977 13.321 -42.857 1.00 75.75 71 LYS A N 1
ATOM 574 C CA . LYS A 1 71 ? -1.767 13.949 -42.294 1.00 75.75 71 LYS A CA 1
ATOM 575 C C . LYS A 1 71 ? -1.611 13.689 -40.794 1.00 75.75 71 LYS A C 1
ATOM 577 O O . LYS A 1 71 ? -0.528 13.330 -40.352 1.00 75.75 71 LYS A O 1
ATOM 582 N N . SER A 1 72 ? -2.679 13.862 -40.014 1.00 74.19 72 SER A N 1
ATOM 583 C CA . SER A 1 72 ? -2.626 13.746 -38.548 1.00 74.19 72 SER A CA 1
ATOM 584 C C . SER A 1 72 ? -3.076 12.382 -38.014 1.00 74.19 72 SER A C 1
ATOM 586 O O . SER A 1 72 ? -2.805 12.063 -36.858 1.00 74.19 72 SER A O 1
ATOM 588 N N . LEU A 1 73 ? -3.754 11.571 -38.837 1.00 71.75 73 LEU A N 1
ATOM 589 C CA . LEU A 1 73 ? -4.406 10.306 -38.461 1.00 71.75 73 LEU A CA 1
ATOM 590 C C . LEU A 1 73 ? -5.431 10.442 -37.323 1.00 71.75 73 LEU A C 1
ATOM 592 O O . LEU A 1 73 ? -5.853 9.436 -36.761 1.00 71.75 73 LEU A O 1
ATOM 596 N N . ILE A 1 74 ? -5.839 11.667 -36.997 1.00 78.19 74 ILE A N 1
ATOM 597 C CA . ILE A 1 74 ? -6.810 11.973 -35.949 1.00 78.19 74 ILE A CA 1
ATOM 598 C C . ILE A 1 74 ? -8.234 11.742 -36.485 1.00 78.19 74 ILE A C 1
ATOM 600 O O . ILE A 1 74 ? -8.519 12.017 -37.657 1.00 78.19 74 ILE A O 1
ATOM 604 N N . ASP A 1 75 ? -9.099 11.197 -35.632 1.00 78.00 75 ASP A N 1
ATOM 605 C CA . ASP A 1 75 ? -10.545 11.070 -35.855 1.00 78.00 75 ASP A CA 1
ATOM 606 C C . ASP A 1 75 ? -11.271 12.425 -35.681 1.00 78.00 75 ASP A C 1
ATOM 608 O O . ASP A 1 75 ? -10.745 13.344 -35.061 1.00 78.00 75 ASP A O 1
ATOM 612 N N . GLN A 1 76 ? -12.503 12.551 -36.168 1.00 78.06 76 GLN A N 1
ATOM 613 C CA . GLN A 1 76 ? -13.418 13.678 -35.955 1.00 78.06 76 GLN A CA 1
ATOM 614 C C . GLN A 1 76 ? -13.552 14.066 -34.473 1.00 78.06 76 GLN A C 1
ATOM 616 O O . GLN A 1 76 ? -13.746 15.234 -34.156 1.00 78.06 76 GLN A O 1
ATOM 621 N N . HIS A 1 77 ? -13.376 13.105 -33.563 1.00 78.44 77 HIS A N 1
ATOM 622 C CA . HIS A 1 77 ? -13.415 13.309 -32.113 1.00 78.44 77 HIS A CA 1
ATOM 623 C C . HIS A 1 77 ? -12.051 13.626 -31.474 1.00 78.44 77 HIS A C 1
ATOM 625 O O . HIS A 1 77 ? -11.921 13.601 -30.254 1.00 78.44 77 HIS A O 1
ATOM 631 N N . GLY A 1 78 ? -11.001 13.880 -32.261 1.00 77.00 78 GLY A N 1
ATOM 632 C CA . GLY A 1 78 ? -9.672 14.194 -31.724 1.00 77.00 78 GLY A CA 1
ATOM 633 C C . GLY A 1 78 ? -8.869 12.974 -31.256 1.00 77.00 78 GLY A C 1
ATOM 634 O O . GLY A 1 78 ? -7.787 13.126 -30.691 1.00 77.00 78 GLY A O 1
ATOM 635 N N . GLN A 1 79 ? -9.362 11.753 -31.486 1.00 80.94 79 GLN A N 1
ATOM 636 C CA . GLN A 1 79 ? -8.717 10.533 -31.005 1.00 80.94 79 GLN A CA 1
ATOM 637 C C . GLN A 1 79 ? -7.655 10.018 -31.989 1.00 80.94 79 GLN A C 1
ATOM 639 O O . GLN A 1 79 ? -7.879 9.935 -33.198 1.00 80.94 79 GLN A O 1
ATOM 644 N N . HIS A 1 80 ? -6.485 9.645 -31.464 1.00 74.75 80 HIS A N 1
ATOM 645 C CA . HIS A 1 80 ? -5.433 8.983 -32.238 1.00 74.75 80 HIS A CA 1
ATOM 646 C C . HIS A 1 80 ? -5.714 7.483 -32.408 1.00 74.75 80 HIS A C 1
ATOM 648 O O . HIS A 1 80 ? -6.327 6.866 -31.531 1.00 74.75 80 HIS A O 1
ATOM 654 N N . PRO A 1 81 ? -5.221 6.851 -33.491 1.00 77.88 81 PRO A N 1
ATOM 655 C CA . PRO A 1 81 ? -5.392 5.423 -33.685 1.00 77.88 81 PRO A CA 1
ATOM 656 C C . PRO A 1 81 ? -4.690 4.662 -32.563 1.00 77.88 81 PRO A C 1
ATOM 658 O O . PRO A 1 81 ? -3.545 4.955 -32.204 1.00 77.88 81 PRO A O 1
ATOM 661 N N . ILE A 1 82 ? -5.367 3.637 -32.047 1.00 75.38 82 ILE A N 1
ATOM 662 C CA . ILE A 1 82 ? -4.785 2.714 -31.078 1.00 75.38 82 ILE A CA 1
ATOM 663 C C . ILE A 1 82 ? -3.583 2.049 -31.756 1.00 75.38 82 ILE A C 1
ATOM 665 O O . ILE A 1 82 ? -3.734 1.219 -32.656 1.00 75.38 82 ILE A O 1
ATOM 669 N N . ARG A 1 83 ? -2.365 2.423 -31.343 1.00 72.94 83 ARG A N 1
ATOM 670 C CA . ARG A 1 83 ? -1.145 1.735 -31.776 1.00 72.94 83 ARG A CA 1
ATOM 671 C C . ARG A 1 83 ? -1.184 0.324 -31.207 1.00 72.94 83 ARG A C 1
ATOM 673 O O . ARG A 1 83 ? -0.862 0.090 -30.045 1.00 72.94 83 ARG A O 1
ATOM 680 N N . THR A 1 84 ? -1.610 -0.620 -32.035 1.00 69.88 84 THR A N 1
ATOM 681 C CA . THR A 1 84 ? -1.671 -2.028 -31.659 1.00 69.88 84 THR A CA 1
ATOM 682 C C . THR A 1 84 ? -0.261 -2.585 -31.497 1.00 69.88 84 THR A C 1
ATOM 684 O O . THR A 1 84 ? 0.623 -2.386 -32.336 1.00 69.88 84 THR A O 1
ATOM 687 N N . ASN A 1 85 ? -0.041 -3.303 -30.394 1.00 80.06 85 ASN A N 1
ATOM 688 C CA . ASN A 1 85 ? 1.217 -3.994 -30.136 1.00 80.06 85 ASN A CA 1
ATOM 689 C C . ASN A 1 85 ? 1.501 -4.987 -31.281 1.00 80.06 85 ASN A C 1
ATOM 691 O O . ASN A 1 85 ? 0.585 -5.636 -31.792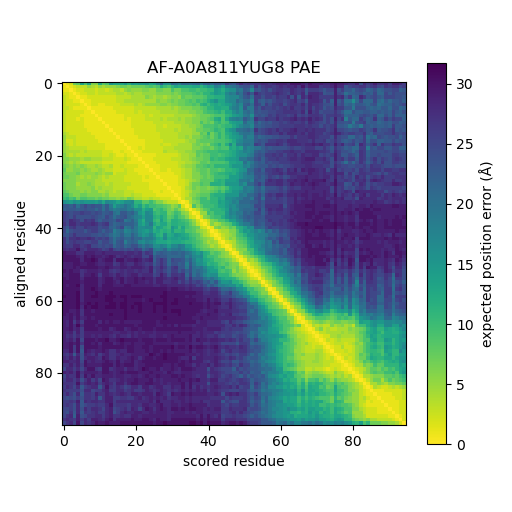 1.00 80.06 85 ASN A O 1
ATOM 695 N N . GLN A 1 86 ? 2.769 -5.151 -31.667 1.00 77.44 86 GLN A N 1
ATOM 696 C CA . GLN A 1 86 ? 3.190 -6.053 -32.744 1.00 77.44 86 GLN A CA 1
ATOM 697 C C . GLN A 1 86 ? 2.608 -7.473 -32.602 1.00 77.44 86 GLN A C 1
ATOM 699 O O . GLN A 1 86 ? 2.237 -8.085 -33.603 1.00 77.44 86 GLN A O 1
ATOM 704 N N . ARG A 1 87 ? 2.451 -7.978 -31.369 1.00 81.00 87 ARG A N 1
ATOM 705 C CA . ARG A 1 87 ? 1.816 -9.282 -31.101 1.00 81.00 87 ARG A CA 1
ATOM 706 C C . ARG A 1 87 ? 0.335 -9.314 -31.492 1.00 81.00 87 ARG A C 1
ATOM 708 O O . ARG A 1 87 ? -0.111 -10.290 -32.083 1.00 81.00 87 ARG A O 1
ATOM 715 N N . GLN A 1 88 ? -0.415 -8.254 -31.198 1.00 78.12 88 GLN A N 1
ATOM 716 C CA . GLN A 1 88 ? -1.830 -8.147 -31.567 1.00 78.12 88 GLN A CA 1
ATOM 717 C C . GLN A 1 88 ? -1.999 -8.003 -33.083 1.00 78.12 88 GLN A C 1
ATOM 719 O O . GLN A 1 88 ? -2.847 -8.672 -33.663 1.00 78.12 88 GLN A O 1
ATOM 724 N N . ARG A 1 89 ? -1.127 -7.228 -33.748 1.00 78.69 89 ARG A N 1
ATOM 725 C CA . ARG A 1 89 ? -1.115 -7.114 -35.219 1.00 78.69 89 ARG A CA 1
ATOM 726 C C . ARG A 1 89 ? -0.903 -8.460 -35.907 1.00 78.69 89 ARG A C 1
ATOM 728 O O . ARG A 1 89 ? -1.595 -8.754 -36.874 1.00 78.69 89 ARG A O 1
ATOM 735 N N . LYS A 1 90 ? 0.034 -9.277 -35.410 1.00 80.62 90 LYS A N 1
ATOM 736 C CA . LYS A 1 90 ? 0.281 -10.628 -35.943 1.00 80.62 90 LYS A CA 1
ATOM 737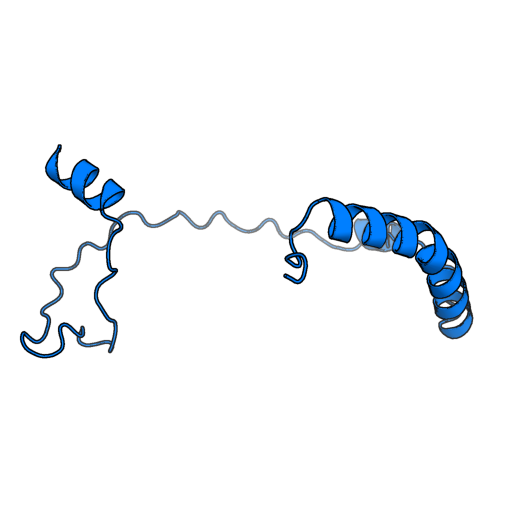 C C . LYS A 1 90 ? -0.949 -11.531 -35.812 1.00 80.62 90 LYS A C 1
ATOM 739 O O . LYS A 1 90 ? -1.249 -12.255 -36.746 1.00 80.62 90 LYS A O 1
ATOM 744 N N . ARG A 1 91 ? -1.681 -11.447 -34.694 1.00 82.06 91 ARG A N 1
ATOM 745 C CA . ARG A 1 91 ? -2.917 -12.221 -34.476 1.00 82.06 91 ARG A CA 1
ATOM 746 C C . ARG A 1 91 ? -4.058 -11.799 -35.402 1.00 82.06 91 ARG A C 1
ATOM 748 O O . ARG A 1 91 ? -4.769 -12.663 -35.886 1.00 82.06 91 ARG A O 1
ATOM 755 N N . LEU A 1 92 ? -4.225 -10.497 -35.641 1.00 75.50 92 LEU A N 1
ATOM 756 C CA . LEU A 1 92 ? -5.274 -9.982 -36.530 1.00 75.50 92 LEU A CA 1
ATOM 757 C C . LEU A 1 92 ? -5.020 -10.315 -38.006 1.00 75.50 92 LEU A C 1
ATOM 759 O O . LEU A 1 92 ? -5.975 -10.544 -38.723 1.00 75.50 92 LEU A O 1
ATOM 763 N N . LYS A 1 93 ? -3.753 -10.358 -38.445 1.00 73.56 93 LYS A N 1
ATOM 764 C CA . LYS A 1 93 ? -3.374 -10.760 -39.814 1.00 73.56 93 LYS A CA 1
ATOM 765 C C . LYS A 1 93 ? -3.438 -12.269 -40.075 1.00 73.56 93 LYS A C 1
ATOM 767 O O . LYS A 1 93 ? -3.330 -12.675 -41.221 1.00 73.56 93 LYS A O 1
ATOM 772 N N . ALA A 1 94 ? -3.463 -13.073 -39.015 1.00 75.94 94 ALA A N 1
ATOM 773 C CA . ALA A 1 94 ? -3.487 -14.531 -39.106 1.00 75.94 94 ALA A CA 1
ATOM 774 C C . ALA A 1 94 ? -4.916 -15.103 -39.146 1.00 75.94 94 ALA A C 1
ATOM 776 O O . ALA A 1 94 ? -5.066 -16.316 -39.247 1.00 75.94 94 ALA A O 1
ATOM 777 N N . LYS A 1 95 ? -5.932 -14.245 -39.009 1.00 63.12 95 LYS A N 1
ATOM 778 C CA . LYS A 1 95 ? -7.332 -14.558 -39.296 1.00 63.12 95 LYS A CA 1
ATOM 779 C C . LYS A 1 95 ? -7.638 -14.140 -40.723 1.00 63.12 95 LYS A C 1
ATOM 781 O O . LYS A 1 95 ? -8.439 -14.855 -41.350 1.00 63.12 95 LYS A O 1
#

Mean predicted aligned error: 18.87 Å

Radius of gyration: 26.03 Å; Cα contacts (8 Å, |Δi|>4): 24; chains: 1; bounding box: 52×29×64 Å

Solvent-accessible surface area (backbone atoms only — not comparable to full-atom values): 6375 Å² total; per-residue (Å²): 133,85,82,55,85,82,34,68,66,58,45,52,55,49,51,55,50,43,69,70,44,48,65,60,53,50,52,52,52,33,64,75,66,70,49,86,69,59,96,65,62,62,81,50,60,82,68,57,79,77,76,78,78,77,82,77,77,83,82,76,80,83,87,65,91,75,75,53,46,89,88,77,47,31,35,93,84,70,45,68,72,81,82,69,53,72,72,58,50,55,57,65,73,74,108

InterPro domains:
  IPR018784 LLP homolog-like [PF10169] (3-64)
  IPR018784 LLP homolog-like [PTHR34253] (1-95)

Organism: Nyctereutes procyonoides (NCBI:txid34880)

Secondary structure (DSSP, 8-state):
-PPPTT-HHHHHHHHHHHHHHHHHHHHHHHHHHT----SS-HHHHTT----PPP---------------TTT---TTSPPP----HHHHHHHHT-

Sequence (95 aa):
MAKSLRSKWKRKMRVEKRKKNAPKELSRLKSILQMDSDVLMKDVQGIATMVVPKHCQEQTQCVTEIKRNRKSLIDQHGQHPIRTNQRQRKRLKAK